Protein AF-A0A8T6VE44-F1 (afdb_monomer)

Solvent-accessible surface area (backbone atoms only — not comparable to full-atom values): 5027 Å² total; per-residue (Å²): 127,67,68,70,58,53,61,43,58,53,50,12,50,50,39,23,49,52,46,49,54,47,35,73,78,41,77,81,68,48,73,66,55,47,49,53,49,45,50,50,47,49,51,51,49,51,49,51,47,50,65,65,36,71,80,72,54,99,70,63,72,73,57,57,70,70,44,54,60,59,29,53,52,42,25,54,54,40,42,53,52,52,51,51,52,61,78,72,107

pLDDT: mean 70.41, std 9.73, range [48.84, 83.62]

Secondary structure (DSSP, 8-state):
-HHHHHHHHHHHHHHHHHHHHHHHHSTT--HHHHHHHHHHHHHHHHHHHHHHHTTT-S-THHHHHHHHHHHHHHHHHHHHHHHHHHHT-

Near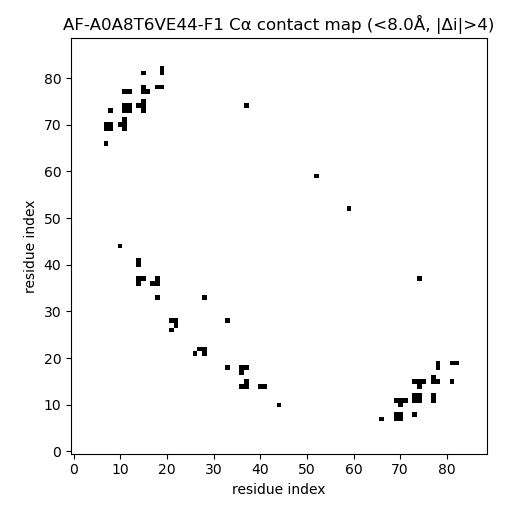est PDB structures (foldseek):
  1z8u-assembly2_C  TM=6.143E-01  e=6.558E+00  Homo sapiens
  1w09-assembly1_A  TM=5.748E-01  e=7.805E+00  Homo sapiens

Sequence (89 aa):
MKLIYWSRASLGVGAAFLCLLLNIFSPGLSIFSSLSVALIVYMVAYYIFKWKFIALVEKPSKIATTGIGAYFVTWIVGLGLFYTLWTSL

Radius of gyration: 14.39 Å; Cα contacts (8 Å, |Δi|>4): 45; chains: 1; bounding box: 37×19×44 Å

Structure (mmCIF, N/CA/C/O backbone):
data_AF-A0A8T6VE44-F1
#
_entry.id   AF-A0A8T6VE44-F1
#
loop_
_atom_site.group_PDB
_atom_site.id
_atom_site.type_symbol
_at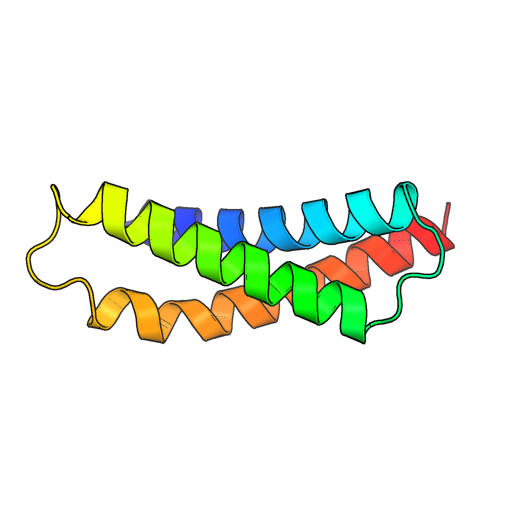om_site.label_atom_id
_atom_site.label_alt_id
_atom_site.label_comp_id
_atom_site.label_asym_id
_atom_site.label_entity_id
_atom_site.label_seq_id
_atom_site.pdbx_PDB_ins_code
_atom_site.Cartn_x
_atom_site.Cartn_y
_atom_site.Cartn_z
_atom_site.occupancy
_atom_site.B_iso_or_equiv
_atom_site.auth_seq_id
_atom_site.auth_comp_id
_atom_site.auth_asym_id
_atom_site.auth_atom_id
_atom_site.pdbx_PDB_model_num
ATOM 1 N N . MET A 1 1 ? -23.954 -0.458 7.684 1.00 48.84 1 MET A N 1
ATOM 2 C CA . MET A 1 1 ? -23.056 -1.616 7.433 1.00 48.84 1 MET A CA 1
ATOM 3 C C . MET A 1 1 ? -22.099 -1.455 6.237 1.00 48.84 1 MET A C 1
ATOM 5 O O . MET A 1 1 ? -21.029 -2.039 6.288 1.00 48.84 1 MET A O 1
ATOM 9 N N . LYS A 1 2 ? -22.385 -0.643 5.200 1.00 52.22 2 LYS A N 1
ATOM 10 C CA . LYS A 1 2 ? -21.513 -0.518 4.002 1.00 52.22 2 LYS A CA 1
ATOM 11 C C . LYS A 1 2 ? -20.246 0.353 4.169 1.00 52.22 2 LYS A C 1
ATOM 13 O O . LYS A 1 2 ? -19.253 0.115 3.490 1.00 52.22 2 LYS A O 1
ATOM 18 N N . LEU A 1 3 ? -20.247 1.313 5.101 1.00 55.47 3 LEU A N 1
ATOM 19 C CA . LEU A 1 3 ? -19.143 2.273 5.302 1.00 55.47 3 LEU A CA 1
ATOM 20 C C . LEU A 1 3 ? -17.822 1.632 5.766 1.00 55.47 3 LEU A C 1
ATOM 22 O O . LEU A 1 3 ? -16.749 2.077 5.368 1.00 55.47 3 LEU A O 1
ATOM 26 N N . ILE A 1 4 ? -17.886 0.566 6.571 1.00 59.69 4 ILE A N 1
ATOM 27 C CA . ILE A 1 4 ? -16.689 -0.102 7.115 1.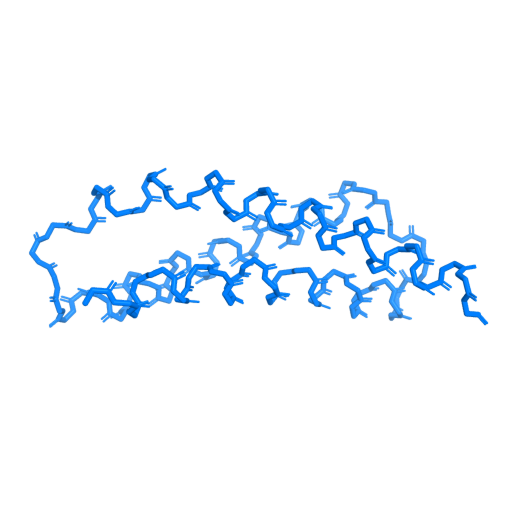00 59.69 4 ILE A CA 1
ATOM 28 C C . ILE A 1 4 ? -15.940 -0.875 6.020 1.00 59.69 4 ILE A C 1
ATOM 30 O O . ILE A 1 4 ? -14.712 -0.909 6.023 1.00 59.69 4 ILE A O 1
ATOM 34 N N . TYR A 1 5 ? -16.669 -1.459 5.063 1.00 59.69 5 TYR A N 1
ATOM 35 C CA . TYR A 1 5 ? -16.079 -2.182 3.935 1.00 59.69 5 TYR A CA 1
ATOM 36 C C . TYR A 1 5 ? -15.410 -1.218 2.944 1.00 59.69 5 TYR A C 1
ATOM 38 O O . TYR A 1 5 ? -14.243 -1.388 2.592 1.00 59.69 5 TYR A O 1
ATOM 46 N N . TRP A 1 6 ? -16.113 -0.143 2.577 1.00 61.56 6 TRP A N 1
ATOM 47 C CA . TRP A 1 6 ? -15.604 0.881 1.659 1.00 61.56 6 TRP A CA 1
ATOM 48 C C . TRP A 1 6 ? -14.372 1.618 2.187 1.00 61.56 6 TRP A C 1
ATOM 50 O O . TRP A 1 6 ? -13.458 1.885 1.416 1.00 61.56 6 TRP A O 1
ATOM 60 N N . SER A 1 7 ? -14.300 1.881 3.498 1.00 64.25 7 SER A N 1
ATOM 61 C CA . SER A 1 7 ? -13.136 2.540 4.107 1.00 64.25 7 SER A CA 1
ATOM 62 C C . SER A 1 7 ? -11.844 1.719 4.012 1.00 64.25 7 SER A C 1
ATOM 64 O O . SER A 1 7 ? -10.766 2.272 4.212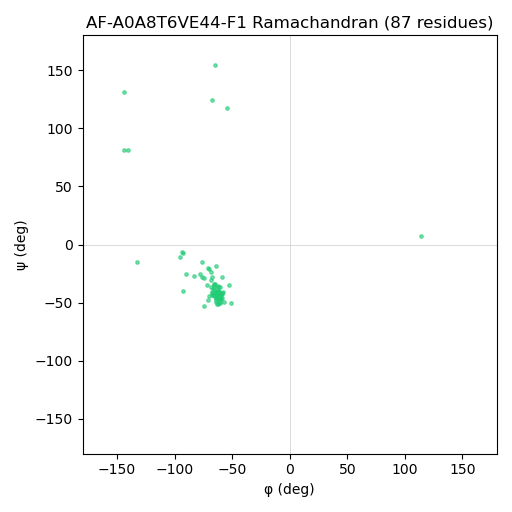 1.00 64.25 7 SER A O 1
ATOM 66 N N . ARG A 1 8 ? -11.932 0.405 3.771 1.00 62.78 8 ARG A N 1
ATOM 67 C CA . ARG A 1 8 ? -10.766 -0.487 3.662 1.00 62.78 8 ARG A CA 1
ATOM 68 C C . ARG A 1 8 ? -10.285 -0.655 2.237 1.00 62.78 8 ARG A C 1
ATOM 70 O O . ARG A 1 8 ? -9.081 -0.622 2.007 1.00 62.78 8 ARG A O 1
ATOM 77 N N . ALA A 1 9 ? -11.222 -0.772 1.300 1.00 63.75 9 ALA A N 1
ATOM 78 C CA . ALA A 1 9 ? -10.909 -0.767 -0.122 1.00 63.75 9 ALA A CA 1
ATOM 79 C C . ALA A 1 9 ? -10.189 0.534 -0.518 1.00 63.75 9 ALA A C 1
ATOM 81 O O . ALA A 1 9 ? -9.166 0.484 -1.193 1.00 63.75 9 ALA A O 1
ATOM 82 N N . SER A 1 10 ? -10.638 1.689 -0.011 1.00 69.62 10 SER A N 1
ATOM 83 C CA . SER A 1 10 ? -9.983 2.974 -0.284 1.00 69.62 10 SER A CA 1
ATOM 84 C C . SER A 1 10 ? -8.586 3.104 0.333 1.00 69.62 10 SER A C 1
ATOM 86 O O . SER A 1 10 ? -7.739 3.782 -0.241 1.00 69.62 10 SER A O 1
ATOM 88 N N . LEU A 1 11 ? -8.301 2.418 1.445 1.00 68.19 11 LEU A N 1
ATOM 89 C CA . LEU A 1 11 ? -6.954 2.383 2.027 1.00 68.19 11 LEU A CA 1
ATOM 90 C C . LEU A 1 11 ? -5.968 1.581 1.170 1.00 68.19 11 LEU A C 1
ATOM 92 O O . LEU A 1 11 ? -4.857 2.048 0.932 1.00 68.19 11 LEU A O 1
ATOM 96 N N . GLY A 1 12 ? -6.375 0.407 0.681 1.00 69.19 12 GLY A N 1
ATOM 97 C CA . GLY A 1 12 ? -5.546 -0.399 -0.223 1.00 69.19 12 GLY A CA 1
ATOM 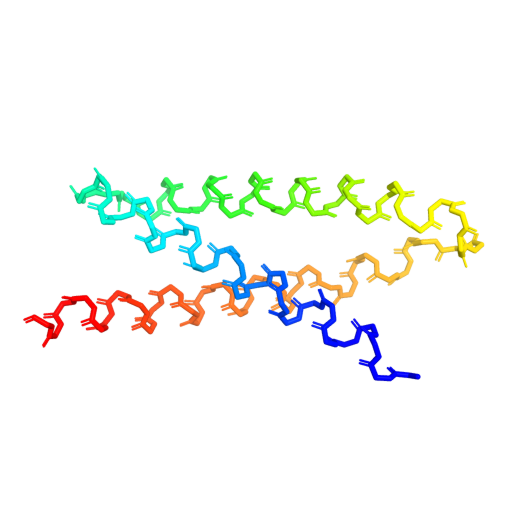98 C C . GLY A 1 12 ? -5.307 0.295 -1.565 1.00 69.19 12 GLY A C 1
ATOM 99 O O . GLY A 1 12 ? -4.174 0.352 -2.042 1.00 69.19 12 GLY A O 1
ATOM 100 N N . VAL A 1 13 ? -6.353 0.910 -2.129 1.00 75.44 13 VAL A N 1
ATOM 101 C CA . VAL A 1 13 ? -6.251 1.712 -3.361 1.00 75.44 13 VAL A CA 1
ATOM 102 C C . VAL A 1 13 ? -5.335 2.919 -3.158 1.00 75.44 13 VAL A C 1
ATOM 104 O O . VAL A 1 13 ? -4.482 3.173 -4.002 1.00 75.44 13 VAL A O 1
ATOM 107 N N . GLY A 1 14 ? -5.443 3.626 -2.028 1.00 76.44 14 GLY A N 1
ATOM 108 C CA . GLY A 1 14 ? -4.555 4.745 -1.704 1.00 76.44 14 GLY A CA 1
ATOM 109 C C . GLY A 1 14 ? -3.085 4.328 -1.603 1.00 76.44 1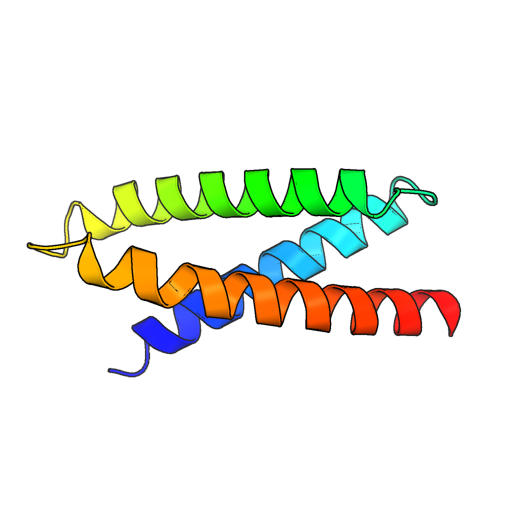4 GLY A C 1
ATOM 110 O O . GLY A 1 14 ? -2.218 5.016 -2.136 1.00 76.44 14 GLY A O 1
ATOM 111 N N . ALA A 1 15 ? -2.799 3.176 -0.991 1.00 77.38 15 ALA A N 1
ATOM 112 C CA . ALA A 1 15 ? -1.440 2.639 -0.904 1.00 77.38 15 ALA A CA 1
ATOM 113 C C . ALA A 1 15 ? -0.870 2.246 -2.275 1.00 77.38 15 ALA A C 1
ATOM 115 O O . ALA A 1 15 ? 0.288 2.546 -2.573 1.00 77.38 15 ALA A O 1
ATOM 116 N N . ALA A 1 16 ? -1.684 1.604 -3.117 1.00 74.88 16 ALA A N 1
ATOM 117 C CA . ALA A 1 16 ? -1.303 1.254 -4.483 1.00 74.88 16 ALA A CA 1
ATOM 118 C C . ALA A 1 16 ? -1.052 2.510 -5.336 1.00 74.88 16 ALA A C 1
ATOM 120 O O . ALA A 1 16 ? -0.059 2.572 -6.058 1.00 74.88 16 ALA A O 1
ATOM 121 N N . PHE A 1 17 ? -1.888 3.541 -5.181 1.00 78.19 17 PHE A N 1
ATOM 122 C CA . PHE A 1 17 ? -1.724 4.823 -5.865 1.00 78.19 17 PHE A CA 1
ATOM 123 C C . PHE A 1 17 ? -0.449 5.552 -5.423 1.00 78.19 17 PHE A C 1
ATOM 125 O O . PHE A 1 17 ? 0.294 6.042 -6.266 1.00 78.19 17 PHE A O 1
ATOM 132 N N . LEU A 1 18 ? -0.137 5.564 -4.120 1.00 78.75 18 LEU A N 1
ATOM 133 C CA . LEU A 1 18 ? 1.131 6.102 -3.609 1.00 78.75 18 LEU A CA 1
ATOM 134 C C . LEU A 1 18 ? 2.348 5.348 -4.159 1.00 78.75 18 LEU A C 1
ATOM 136 O O . LEU A 1 18 ? 3.346 5.975 -4.505 1.00 78.75 18 LEU A O 1
ATOM 140 N N . CYS A 1 19 ? 2.274 4.016 -4.253 1.00 75.75 19 CYS A N 1
ATOM 141 C CA . CYS A 1 19 ? 3.352 3.215 -4.836 1.00 75.75 19 CYS A CA 1
ATOM 142 C C . CYS A 1 19 ? 3.563 3.537 -6.319 1.00 75.75 19 CYS A C 1
ATOM 144 O O . CYS A 1 19 ? 4.712 3.666 -6.738 1.00 75.75 19 CYS A O 1
ATOM 146 N N . LEU A 1 20 ? 2.485 3.706 -7.094 1.00 75.56 20 LEU A N 1
ATOM 147 C CA . LEU A 1 20 ? 2.577 4.167 -8.480 1.00 75.56 20 LEU A CA 1
ATOM 148 C C . LEU A 1 20 ? 3.215 5.562 -8.542 1.00 75.56 20 LEU A C 1
ATOM 150 O O . LEU A 1 20 ? 4.162 5.762 -9.294 1.00 75.56 20 LEU A O 1
ATOM 154 N N . LEU A 1 21 ? 2.739 6.511 -7.730 1.00 80.12 21 LEU A N 1
ATOM 155 C CA . LEU A 1 21 ? 3.238 7.889 -7.724 1.00 80.12 21 LEU A CA 1
ATOM 156 C C . LEU A 1 21 ? 4.745 7.951 -7.434 1.00 80.12 21 LEU A C 1
ATOM 158 O O . LEU A 1 21 ? 5.478 8.692 -8.084 1.00 80.12 21 LEU A O 1
ATOM 162 N N . LEU A 1 22 ? 5.217 7.130 -6.493 1.00 76.31 22 LEU A N 1
ATOM 163 C CA . LEU A 1 22 ? 6.639 6.993 -6.182 1.00 76.31 22 LEU A CA 1
ATOM 164 C C . LEU A 1 22 ? 7.431 6.333 -7.310 1.00 76.31 22 LEU A C 1
ATOM 166 O O . LEU A 1 22 ? 8.568 6.728 -7.536 1.00 76.31 22 LEU A O 1
ATOM 170 N N . ASN A 1 23 ? 6.853 5.359 -8.015 1.00 74.19 23 ASN A N 1
ATOM 171 C CA . ASN A 1 23 ? 7.491 4.740 -9.176 1.00 74.19 23 ASN A CA 1
ATOM 172 C C . ASN A 1 23 ? 7.633 5.737 -10.339 1.00 74.19 23 ASN A C 1
ATOM 174 O O . ASN A 1 23 ? 8.682 5.782 -10.969 1.00 74.19 23 ASN A O 1
ATOM 178 N N . ILE A 1 24 ? 6.630 6.597 -10.553 1.00 76.00 24 ILE A N 1
ATOM 179 C CA . ILE A 1 24 ? 6.687 7.691 -11.537 1.00 76.00 24 ILE A CA 1
ATOM 180 C C . ILE A 1 24 ? 7.791 8.692 -11.171 1.00 76.00 24 ILE A C 1
ATOM 182 O O . ILE A 1 24 ? 8.542 9.132 -12.037 1.00 76.00 24 ILE A O 1
ATOM 186 N N . PHE A 1 25 ? 7.896 9.064 -9.892 1.00 77.88 25 PHE A N 1
ATOM 187 C CA . PHE A 1 25 ? 8.884 10.046 -9.433 1.00 77.88 25 PHE A CA 1
ATOM 188 C C . PHE A 1 25 ? 10.307 9.472 -9.342 1.00 77.88 25 PHE A C 1
ATOM 190 O O . PHE A 1 25 ? 11.285 10.205 -9.461 1.00 77.88 25 PHE A O 1
ATOM 197 N N . SER A 1 26 ? 10.426 8.166 -9.104 1.00 73.12 26 SER A N 1
ATOM 198 C CA . SER A 1 26 ? 11.689 7.445 -8.965 1.00 73.12 26 SER A CA 1
ATOM 199 C C . SER A 1 26 ? 11.582 6.078 -9.663 1.00 73.12 26 SER A C 1
ATOM 201 O O . SER A 1 26 ? 11.301 5.051 -9.026 1.00 73.12 26 SER A O 1
ATOM 203 N N . PRO A 1 27 ? 11.751 6.053 -10.999 1.00 68.50 27 PRO A N 1
ATOM 204 C CA . PRO A 1 27 ? 11.660 4.830 -11.784 1.00 68.50 27 PRO A CA 1
ATOM 205 C C . PRO A 1 27 ? 12.830 3.907 -11.430 1.00 68.50 27 PRO A C 1
ATOM 207 O O . PRO A 1 27 ? 13.993 4.299 -11.490 1.00 68.50 27 PRO A O 1
ATOM 210 N N . GLY A 1 28 ? 12.518 2.675 -11.023 1.00 69.19 28 GLY A N 1
ATOM 211 C CA . GLY A 1 28 ? 13.500 1.715 -10.499 1.00 69.19 28 GLY A CA 1
ATOM 212 C C . GLY A 1 28 ? 13.318 1.355 -9.022 1.00 69.19 28 GLY A C 1
ATOM 213 O O . GLY A 1 28 ? 14.150 0.640 -8.460 1.00 69.19 28 GLY A O 1
ATOM 214 N N . LEU A 1 29 ? 12.227 1.799 -8.382 1.00 69.75 29 LEU A N 1
ATOM 215 C CA . LEU A 1 29 ? 11.867 1.324 -7.046 1.00 69.75 29 LEU A CA 1
ATOM 216 C C . LEU A 1 29 ? 11.778 -0.210 -7.025 1.00 69.75 29 LEU A C 1
ATOM 218 O O . LEU A 1 29 ? 10.930 -0.817 -7.679 1.00 69.75 29 LEU A O 1
ATOM 222 N N . SER A 1 30 ? 12.645 -0.830 -6.226 1.00 77.50 30 SER A N 1
ATOM 223 C CA . SER A 1 30 ? 12.566 -2.259 -5.939 1.00 77.50 30 SER A CA 1
ATOM 224 C C . SER A 1 30 ? 11.291 -2.590 -5.165 1.00 77.50 30 SER A C 1
ATOM 226 O O . SER A 1 30 ? 10.777 -1.776 -4.395 1.00 77.50 30 SER A O 1
ATOM 228 N N . ILE A 1 31 ? 10.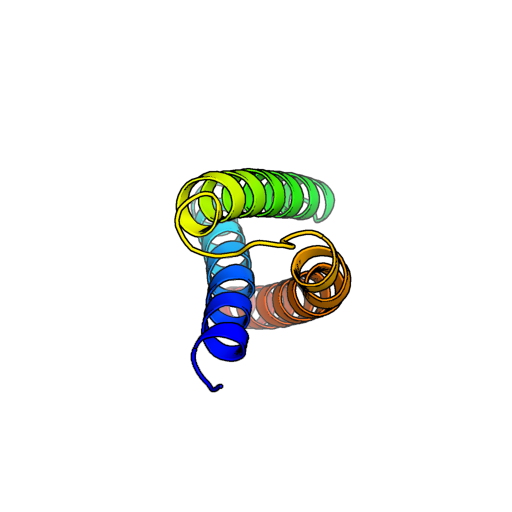842 -3.838 -5.294 1.00 75.75 31 ILE A N 1
ATOM 229 C CA . ILE A 1 31 ? 9.659 -4.390 -4.613 1.00 75.75 31 ILE A CA 1
ATOM 230 C C . ILE A 1 31 ? 9.734 -4.153 -3.089 1.00 75.75 31 ILE A C 1
ATOM 232 O O . ILE A 1 31 ? 8.731 -3.857 -2.444 1.00 75.75 31 ILE A O 1
ATOM 236 N N . PHE A 1 32 ? 10.946 -4.195 -2.522 1.00 78.25 32 PHE A N 1
ATOM 237 C CA . PHE A 1 32 ? 11.221 -3.877 -1.118 1.00 78.25 32 PHE A CA 1
ATOM 238 C C . PHE A 1 32 ? 10.914 -2.422 -0.736 1.00 78.25 32 PHE A C 1
ATOM 240 O O . PHE A 1 32 ? 10.362 -2.182 0.336 1.00 78.25 32 PHE A O 1
ATOM 247 N N . SER A 1 33 ? 11.216 -1.445 -1.597 1.00 80.50 33 SER A N 1
ATOM 248 C CA . SER A 1 33 ? 10.868 -0.042 -1.334 1.00 80.50 33 SER A CA 1
ATOM 249 C C . SER A 1 33 ? 9.357 0.162 -1.370 1.00 80.50 33 SER A C 1
ATOM 251 O O . SER A 1 33 ? 8.809 0.834 -0.496 1.00 80.50 33 SER A O 1
ATOM 253 N N . SER A 1 34 ? 8.661 -0.474 -2.317 1.00 76.00 34 SER A N 1
ATOM 254 C CA . SER A 1 34 ? 7.195 -0.455 -2.358 1.00 76.00 34 SER A CA 1
ATOM 255 C C . SER A 1 34 ? 6.575 -1.108 -1.118 1.00 76.00 34 SER A C 1
ATOM 257 O O . SER A 1 34 ? 5.598 -0.587 -0.583 1.00 76.00 34 SER A O 1
ATOM 259 N N . LEU A 1 35 ? 7.162 -2.199 -0.612 1.00 82.12 35 LEU A N 1
ATOM 260 C CA . LEU A 1 35 ? 6.744 -2.847 0.636 1.00 82.12 35 LEU A CA 1
ATOM 261 C C . LEU A 1 35 ? 6.910 -1.911 1.846 1.00 82.12 35 LEU A C 1
ATOM 263 O O . LEU A 1 35 ? 5.988 -1.782 2.653 1.00 82.12 35 LEU A O 1
ATOM 267 N N . SER A 1 36 ? 8.050 -1.224 1.956 1.00 82.88 36 SER A N 1
ATOM 268 C CA . SER A 1 36 ? 8.291 -0.239 3.022 1.00 82.88 36 SER A CA 1
ATOM 269 C C . SER A 1 36 ? 7.273 0.898 2.989 1.00 82.88 36 SER A C 1
ATOM 271 O O . SER A 1 36 ? 6.724 1.269 4.025 1.00 82.88 36 SER A O 1
ATOM 273 N N . VAL A 1 37 ? 6.955 1.419 1.803 1.00 80.25 37 VAL A N 1
ATOM 274 C CA . VAL A 1 37 ? 5.923 2.454 1.644 1.00 80.25 37 VAL A CA 1
ATOM 275 C C . VAL A 1 37 ? 4.556 1.916 2.053 1.00 80.25 37 VAL A C 1
ATOM 277 O O . VAL A 1 37 ? 3.834 2.585 2.788 1.00 80.25 37 VAL A O 1
ATOM 280 N N . ALA A 1 38 ? 4.203 0.701 1.636 1.00 78.88 38 ALA A N 1
ATOM 281 C CA . ALA A 1 38 ? 2.936 0.079 2.003 1.00 78.88 38 ALA A CA 1
ATOM 282 C C . ALA A 1 38 ? 2.797 -0.111 3.519 1.00 78.88 38 ALA A C 1
ATOM 284 O O . ALA A 1 38 ? 1.706 0.079 4.062 1.00 78.88 38 ALA A O 1
ATOM 285 N N . LEU A 1 39 ? 3.890 -0.427 4.216 1.00 80.88 39 LEU A N 1
ATOM 286 C CA . LEU A 1 39 ? 3.932 -0.481 5.677 1.00 80.88 39 LEU A CA 1
ATOM 287 C C . LEU A 1 39 ? 3.764 0.904 6.309 1.00 80.88 39 LEU A C 1
ATOM 289 O O . LEU A 1 39 ? 2.985 1.041 7.250 1.00 80.88 39 LEU A O 1
ATOM 293 N N . ILE A 1 40 ? 4.426 1.937 5.780 1.00 82.25 40 ILE A N 1
ATOM 294 C CA . ILE A 1 40 ? 4.270 3.319 6.262 1.00 82.25 40 ILE A CA 1
ATOM 295 C C . ILE A 1 40 ? 2.825 3.788 6.074 1.00 82.25 40 ILE A C 1
ATOM 297 O O . ILE A 1 40 ? 2.221 4.301 7.014 1.00 82.25 40 ILE A O 1
ATOM 301 N N . VAL A 1 41 ? 2.233 3.561 4.900 1.00 80.44 41 VAL A N 1
ATOM 302 C CA . VAL A 1 41 ? 0.831 3.903 4.621 1.00 80.44 41 VAL A CA 1
ATOM 303 C C . VAL A 1 41 ? -0.104 3.142 5.557 1.00 80.44 41 VAL A C 1
ATOM 305 O O . VAL A 1 41 ? -1.032 3.738 6.100 1.00 80.44 41 VAL A O 1
ATOM 308 N N . TYR A 1 42 ? 0.168 1.862 5.823 1.00 75.69 42 TYR A N 1
ATOM 309 C CA . TYR A 1 42 ? -0.587 1.086 6.804 1.00 75.69 42 TYR A CA 1
ATOM 310 C C . TYR A 1 42 ? -0.477 1.679 8.217 1.00 75.69 42 TYR A C 1
ATOM 312 O O . TYR A 1 42 ? -1.476 1.790 8.928 1.00 75.69 42 TYR A O 1
ATOM 320 N N . MET A 1 43 ? 0.718 2.108 8.618 1.00 77.75 43 MET A N 1
ATOM 321 C CA . MET A 1 43 ? 0.980 2.702 9.928 1.00 77.75 43 MET A CA 1
ATOM 322 C C . MET A 1 43 ? 0.287 4.065 10.084 1.00 77.75 43 MET A C 1
ATOM 324 O O . MET A 1 43 ? -0.348 4.324 11.109 1.00 77.75 43 MET A O 1
ATOM 328 N N . VAL A 1 44 ? 0.321 4.905 9.046 1.00 78.00 44 VAL A N 1
ATOM 329 C CA . VAL A 1 44 ? -0.416 6.177 8.987 1.00 78.00 44 VAL A CA 1
ATOM 330 C C . VAL A 1 44 ? -1.922 5.922 9.022 1.00 78.00 44 VAL A C 1
ATOM 332 O O . VAL A 1 44 ? -2.635 6.544 9.808 1.00 78.00 44 VAL A O 1
ATOM 335 N N . ALA A 1 45 ? -2.414 4.962 8.238 1.00 72.44 45 ALA A N 1
ATOM 336 C CA . ALA A 1 45 ? -3.816 4.563 8.235 1.00 72.44 45 ALA A CA 1
ATOM 337 C C . ALA A 1 45 ? -4.273 4.075 9.611 1.00 72.44 45 ALA A C 1
ATOM 339 O O . ALA A 1 45 ? -5.356 4.451 10.057 1.00 72.44 45 ALA A O 1
ATOM 340 N N . TYR A 1 46 ? -3.442 3.291 10.304 1.00 72.00 46 TYR A N 1
ATOM 341 C CA . TYR A 1 46 ? -3.684 2.861 11.677 1.00 72.00 46 TYR A CA 1
ATOM 342 C C . TYR A 1 46 ? -3.789 4.058 12.625 1.00 72.00 46 TYR A C 1
ATOM 344 O O . TYR A 1 46 ? -4.697 4.104 13.455 1.00 72.00 46 TYR A O 1
ATOM 352 N N . TYR A 1 47 ? -2.920 5.060 12.470 1.00 71.38 47 TYR A N 1
ATOM 353 C CA . TYR A 1 47 ? -2.951 6.276 13.282 1.00 71.38 47 TYR A CA 1
ATOM 354 C C . TYR A 1 47 ? -4.201 7.127 13.022 1.00 71.38 47 TYR A C 1
ATOM 356 O O . TYR A 1 47 ? -4.854 7.563 13.971 1.00 71.38 47 TYR A O 1
ATOM 364 N N . ILE A 1 48 ? -4.586 7.298 11.753 1.00 68.00 48 ILE A N 1
ATOM 365 C CA . ILE A 1 48 ? -5.813 8.000 11.348 1.00 68.00 48 ILE A CA 1
ATOM 366 C C . ILE A 1 48 ? -7.043 7.257 11.873 1.00 68.00 48 ILE A C 1
ATOM 368 O O . ILE A 1 48 ? -7.951 7.881 12.420 1.00 68.00 48 ILE A O 1
ATOM 372 N N . PHE A 1 49 ? -7.079 5.926 11.752 1.00 66.69 49 PHE A N 1
ATOM 373 C CA . PHE A 1 49 ? -8.158 5.114 12.314 1.00 66.69 49 PHE A CA 1
ATOM 374 C C . PHE A 1 49 ? -8.225 5.272 13.827 1.00 66.69 49 PHE A C 1
ATOM 376 O O . PHE A 1 49 ? -9.311 5.496 14.353 1.00 66.69 49 PHE A O 1
ATOM 383 N N . LYS A 1 50 ? -7.081 5.214 14.516 1.00 64.12 50 LYS A N 1
ATOM 384 C CA . LYS A 1 50 ? -6.998 5.421 15.962 1.00 64.12 50 LYS A CA 1
ATOM 385 C C . LYS A 1 50 ? -7.574 6.780 16.345 1.00 64.12 50 LYS A C 1
ATOM 387 O O . LYS A 1 50 ? -8.438 6.816 17.204 1.00 64.12 50 LYS A O 1
ATOM 392 N N . TRP A 1 51 ? -7.172 7.861 15.678 1.00 65.38 51 TRP A N 1
ATOM 393 C CA . TRP A 1 51 ? -7.694 9.212 15.919 1.00 65.38 51 TRP A CA 1
ATOM 394 C C . TRP A 1 51 ? -9.201 9.327 15.680 1.00 65.38 51 TRP A C 1
ATOM 396 O O . TRP A 1 51 ? -9.929 9.905 16.480 1.00 65.38 51 TRP A O 1
ATOM 406 N N . LYS A 1 52 ? -9.681 8.753 14.580 1.00 61.94 52 LYS A N 1
ATOM 407 C CA . LYS A 1 52 ? -11.051 8.938 14.099 1.00 61.94 52 LYS A CA 1
ATOM 408 C C . LYS A 1 52 ? -12.066 8.018 14.790 1.00 61.94 52 LYS A C 1
ATOM 410 O O . LYS A 1 52 ? -13.233 8.377 14.897 1.00 61.94 52 LYS A O 1
ATOM 415 N N . PHE A 1 53 ? -11.638 6.848 15.271 1.00 61.06 53 PHE A N 1
ATOM 416 C CA . PHE A 1 53 ? -12.483 5.898 16.009 1.00 61.06 53 PHE A CA 1
ATOM 417 C C . PHE A 1 53 ? -12.386 6.034 17.533 1.00 61.06 53 PHE A C 1
ATOM 419 O O . PHE A 1 53 ? -13.247 5.480 18.215 1.00 61.06 53 PHE A O 1
ATOM 426 N N . ILE A 1 54 ? -11.425 6.799 18.074 1.00 54.44 54 ILE A N 1
ATOM 427 C CA . ILE A 1 54 ? -11.359 7.085 19.522 1.00 54.44 54 ILE A CA 1
ATOM 428 C C . ILE A 1 54 ? -12.632 7.773 20.030 1.00 54.44 54 ILE A C 1
ATOM 430 O O . ILE A 1 54 ? -13.004 7.602 21.183 1.00 54.44 54 ILE A O 1
ATOM 434 N N . ALA A 1 55 ? -13.312 8.514 19.151 1.00 53.53 55 ALA A N 1
ATOM 435 C CA . ALA A 1 55 ? -14.540 9.238 19.455 1.00 53.53 55 ALA A CA 1
ATOM 436 C C . ALA A 1 55 ? -15.828 8.447 19.145 1.00 53.53 55 ALA A C 1
ATOM 438 O O . ALA A 1 55 ? -16.913 8.938 19.436 1.00 53.53 55 ALA A O 1
ATOM 439 N N . LEU A 1 56 ? -15.742 7.263 18.520 1.00 53.31 56 LEU A N 1
ATOM 440 C CA . LEU A 1 56 ? -16.905 6.617 17.889 1.00 53.31 56 LEU A CA 1
ATOM 441 C C . LEU A 1 56 ? -17.098 5.126 18.208 1.00 53.31 56 LEU A C 1
ATOM 443 O O . LEU A 1 56 ? -18.185 4.623 17.932 1.00 53.31 56 LEU A O 1
ATOM 447 N N . VAL A 1 57 ? -16.118 4.393 18.764 1.00 49.47 57 VAL A N 1
ATOM 448 C CA . VAL A 1 57 ? -16.283 2.943 19.020 1.00 49.47 57 VAL A CA 1
ATOM 449 C C . VAL A 1 57 ? -15.608 2.449 20.301 1.00 49.47 57 VAL A C 1
ATOM 451 O O . VAL A 1 57 ? -14.412 2.614 20.511 1.00 49.47 57 VAL A O 1
ATOM 454 N N . GLU A 1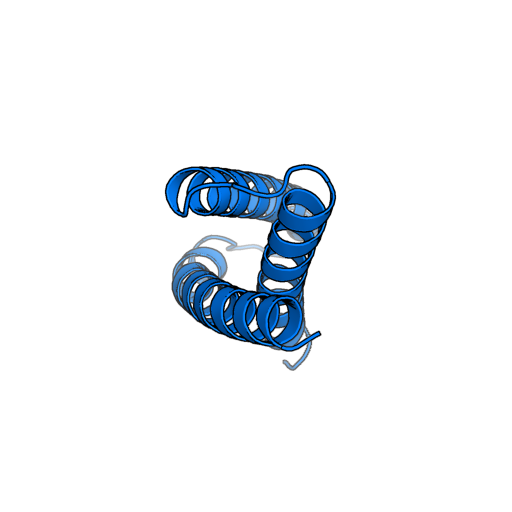 58 ? -16.388 1.701 21.080 1.00 52.06 58 GLU A N 1
ATOM 455 C CA . GLU A 1 58 ? -16.062 1.109 22.384 1.00 52.06 58 GLU A CA 1
ATOM 456 C C . GLU A 1 58 ? -15.013 -0.031 22.325 1.00 52.06 58 GLU A C 1
ATOM 458 O O . GLU A 1 58 ? -14.342 -0.310 23.316 1.00 52.06 58 GLU A O 1
ATOM 463 N N . LYS A 1 59 ? -14.838 -0.712 21.173 1.00 51.47 59 LYS A N 1
ATOM 464 C CA . LYS A 1 59 ? -13.911 -1.862 20.995 1.00 51.47 59 LYS A CA 1
ATOM 465 C C . LYS A 1 59 ? -13.230 -1.891 19.605 1.00 51.47 59 LYS A C 1
ATOM 467 O O . LYS A 1 59 ? -13.651 -2.643 18.722 1.00 51.47 59 LYS A O 1
ATOM 472 N N . PRO A 1 60 ? -12.154 -1.113 19.385 1.00 54.03 60 PRO A N 1
ATOM 473 C CA . PRO A 1 60 ? -11.462 -0.998 18.090 1.00 54.03 60 PRO A CA 1
ATOM 474 C C . PRO A 1 60 ? -10.657 -2.247 17.658 1.00 54.03 60 PRO A C 1
ATOM 476 O O . PRO A 1 60 ? -10.400 -2.436 16.466 1.00 54.03 60 PRO A O 1
ATOM 479 N N . SER A 1 61 ? -10.294 -3.139 18.588 1.00 54.81 61 SER A N 1
ATOM 480 C CA . SER A 1 61 ? -9.327 -4.226 18.337 1.00 54.81 61 SER A CA 1
ATOM 481 C C . SER A 1 61 ? -9.801 -5.333 17.386 1.00 54.81 61 SER A C 1
ATOM 483 O O . SER A 1 61 ? -8.983 -5.896 16.665 1.00 54.81 61 SER A O 1
ATOM 485 N N . LYS A 1 62 ? -11.105 -5.645 17.326 1.00 50.53 62 LYS A N 1
ATOM 486 C CA . LYS A 1 62 ? -11.624 -6.702 16.424 1.00 50.53 62 LYS A CA 1
ATOM 487 C C . LYS A 1 62 ? -11.668 -6.274 14.960 1.00 50.53 62 LYS A C 1
ATOM 489 O O . LYS A 1 62 ? -11.608 -7.101 14.051 1.00 50.53 62 LYS A O 1
ATOM 494 N N . ILE A 1 63 ? -11.826 -4.974 14.736 1.00 56.50 63 ILE A N 1
ATOM 495 C CA . ILE A 1 63 ? -11.984 -4.432 13.396 1.00 56.50 63 ILE A CA 1
ATOM 496 C C . ILE A 1 63 ? -10.608 -4.483 12.741 1.00 56.50 63 ILE A C 1
ATOM 498 O O . ILE A 1 63 ? -10.477 -5.117 11.695 1.00 56.50 63 ILE A O 1
ATOM 502 N N . ALA A 1 64 ? -9.577 -3.924 13.386 1.00 57.34 64 ALA A N 1
ATOM 503 C CA . ALA A 1 64 ? -8.212 -3.785 12.868 1.00 57.34 64 ALA A CA 1
ATOM 504 C C . ALA A 1 64 ? -7.601 -5.091 12.321 1.00 57.34 64 ALA A C 1
ATOM 506 O O . ALA A 1 64 ? -7.173 -5.118 11.167 1.00 57.34 64 ALA A O 1
ATOM 507 N N . THR A 1 65 ? -7.648 -6.186 13.080 1.00 59.19 65 THR A N 1
ATOM 508 C CA . THR A 1 65 ? -7.015 -7.468 12.712 1.00 59.19 65 THR A CA 1
ATOM 509 C C . THR A 1 65 ? -7.631 -8.130 11.482 1.00 59.19 65 THR A C 1
ATOM 511 O O . THR A 1 65 ? -6.912 -8.683 10.660 1.00 59.19 65 THR A O 1
ATOM 514 N N . THR A 1 66 ? -8.942 -7.994 11.277 1.00 63.62 66 THR A N 1
ATOM 515 C CA . THR A 1 66 ? -9.620 -8.564 10.095 1.00 63.62 66 THR A CA 1
ATOM 516 C C . THR A 1 66 ? -9.361 -7.739 8.818 1.00 63.62 66 THR A C 1
ATOM 518 O O . THR A 1 66 ? -9.628 -8.185 7.708 1.00 63.62 66 THR A O 1
ATOM 521 N N . GLY A 1 67 ? -8.855 -6.506 8.943 1.00 63.72 67 GLY A N 1
ATOM 522 C CA . GLY A 1 67 ? -8.653 -5.597 7.804 1.00 63.72 67 GLY A CA 1
ATOM 523 C C . GLY A 1 67 ? -7.314 -5.685 7.118 1.00 63.72 67 GLY A C 1
ATOM 524 O O . GLY A 1 67 ? -7.212 -5.329 5.947 1.00 63.72 67 GLY A O 1
ATOM 525 N N . ILE A 1 68 ? -6.300 -6.131 7.852 1.00 69.25 68 ILE A N 1
ATOM 526 C CA . ILE A 1 68 ? -4.922 -6.095 7.379 1.00 69.25 68 ILE A CA 1
ATOM 527 C C . ILE A 1 68 ? -4.713 -7.028 6.184 1.00 69.25 68 ILE A C 1
ATOM 529 O O . ILE A 1 68 ? -4.035 -6.659 5.232 1.00 69.25 68 ILE A O 1
ATOM 533 N N . GLY A 1 69 ? -5.383 -8.187 6.177 1.00 70.94 69 GLY A N 1
ATOM 534 C CA . GLY A 1 69 ? -5.330 -9.126 5.057 1.00 70.94 69 GLY A CA 1
ATOM 535 C C . GLY A 1 69 ? -5.926 -8.537 3.778 1.00 70.94 69 GLY A C 1
ATOM 536 O O . GLY A 1 69 ? -5.283 -8.553 2.735 1.00 70.94 69 GLY A O 1
ATOM 537 N N . ALA A 1 70 ? -7.116 -7.934 3.862 1.00 72.50 70 ALA A N 1
ATOM 538 C CA . ALA A 1 70 ? -7.752 -7.298 2.706 1.00 72.50 70 ALA A CA 1
ATOM 539 C C . ALA A 1 70 ? -6.924 -6.121 2.157 1.00 72.50 70 ALA A C 1
ATOM 541 O O . ALA A 1 70 ? -6.859 -5.928 0.943 1.00 72.50 70 ALA A O 1
ATOM 542 N N . TYR A 1 71 ? -6.259 -5.365 3.038 1.00 75.62 71 TYR A N 1
ATOM 543 C CA . TYR A 1 71 ? -5.326 -4.306 2.652 1.00 75.62 71 TYR A CA 1
ATOM 544 C C . TYR A 1 71 ? -4.133 -4.857 1.864 1.00 75.62 71 TYR A C 1
ATOM 546 O O . TYR A 1 71 ? -3.863 -4.384 0.765 1.00 75.62 71 TYR A O 1
ATOM 554 N N . PHE A 1 72 ? -3.463 -5.892 2.377 1.00 77.25 72 PHE A N 1
ATOM 555 C CA . PHE A 1 72 ? -2.321 -6.497 1.688 1.00 77.25 72 PHE A CA 1
ATOM 556 C C . PHE A 1 72 ? -2.704 -7.090 0.329 1.00 77.25 72 PHE A C 1
ATOM 558 O O . PHE A 1 72 ? -1.979 -6.899 -0.645 1.00 77.25 72 PHE A O 1
ATOM 565 N N . VAL A 1 73 ? -3.858 -7.759 0.244 1.00 81.19 73 VAL A N 1
ATOM 566 C CA . VAL A 1 73 ? -4.349 -8.341 -1.014 1.00 81.19 73 VAL A CA 1
ATOM 567 C C . VAL A 1 73 ? -4.640 -7.248 -2.044 1.00 81.19 73 VAL A C 1
ATOM 569 O O . VAL A 1 73 ? -4.162 -7.326 -3.171 1.00 81.19 73 VAL A O 1
ATOM 572 N N . THR A 1 74 ? -5.383 -6.204 -1.665 1.00 80.69 74 THR A N 1
ATOM 573 C CA . THR A 1 74 ? -5.699 -5.094 -2.584 1.00 80.69 74 THR A CA 1
ATOM 574 C C . THR A 1 74 ? -4.461 -4.301 -2.990 1.00 80.69 74 THR A C 1
ATOM 576 O O . THR A 1 74 ? -4.369 -3.890 -4.144 1.00 80.69 74 THR A O 1
ATOM 579 N N . TRP A 1 75 ? -3.487 -4.139 -2.090 1.00 80.88 75 TRP A N 1
ATOM 580 C CA . TRP A 1 75 ? -2.203 -3.522 -2.405 1.00 80.88 75 TRP A CA 1
ATOM 581 C C . TRP A 1 75 ? -1.413 -4.334 -3.440 1.00 80.88 75 TRP A C 1
ATOM 583 O O . TRP A 1 75 ? -1.036 -3.765 -4.458 1.00 80.88 75 TRP A O 1
ATOM 593 N N . ILE A 1 76 ? -1.224 -5.647 -3.245 1.00 80.88 76 ILE A N 1
ATOM 594 C CA . ILE A 1 76 ? -0.496 -6.513 -4.197 1.00 80.88 76 ILE A CA 1
ATOM 595 C C . ILE A 1 76 ? -1.170 -6.512 -5.573 1.00 80.88 76 ILE A C 1
ATOM 597 O O . ILE A 1 76 ? -0.499 -6.341 -6.592 1.00 80.88 76 ILE A O 1
ATOM 601 N N . VAL A 1 77 ? -2.498 -6.667 -5.606 1.00 83.62 77 VAL A N 1
ATOM 602 C CA . VAL A 1 77 ? -3.274 -6.662 -6.855 1.00 83.62 77 VAL A CA 1
ATOM 603 C C . VAL A 1 77 ? -3.172 -5.305 -7.554 1.00 83.62 77 VAL A C 1
ATOM 605 O O . VAL A 1 77 ? -2.930 -5.250 -8.758 1.00 83.62 77 VAL A O 1
ATOM 608 N N . GLY A 1 78 ? -3.308 -4.209 -6.802 1.00 80.88 78 GLY A N 1
ATOM 609 C CA . GLY A 1 78 ? -3.164 -2.855 -7.327 1.00 80.88 78 GLY A CA 1
ATOM 610 C C . GLY A 1 78 ? -1.764 -2.601 -7.876 1.00 80.88 78 GLY A C 1
ATOM 611 O O . GLY A 1 78 ? -1.635 -2.048 -8.961 1.00 80.88 78 GLY A O 1
ATOM 612 N N . LEU A 1 79 ? -0.724 -3.062 -7.180 1.00 80.25 79 LEU A N 1
ATOM 613 C CA . LEU A 1 79 ? 0.661 -2.911 -7.614 1.00 80.25 79 LEU A CA 1
ATOM 614 C C . LEU A 1 79 ? 0.908 -3.630 -8.942 1.00 80.25 79 LEU A C 1
ATOM 616 O O . LEU A 1 79 ? 1.471 -3.029 -9.848 1.00 80.25 79 LEU A O 1
ATOM 620 N N . GLY A 1 80 ? 0.429 -4.870 -9.088 1.00 79.69 80 GLY A N 1
ATOM 621 C CA . GLY A 1 80 ? 0.529 -5.620 -10.343 1.00 79.69 80 GLY A CA 1
ATOM 622 C C . GLY A 1 80 ? -0.226 -4.956 -11.499 1.00 79.69 80 GLY A C 1
ATOM 623 O O . GLY A 1 80 ? 0.322 -4.833 -12.594 1.00 79.69 80 GLY A O 1
ATOM 624 N N . LEU A 1 81 ? -1.448 -4.468 -11.252 1.00 81.31 81 LEU A N 1
A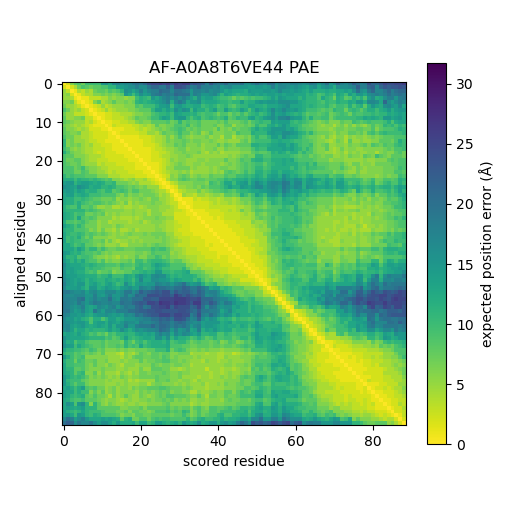TOM 625 C CA . LEU A 1 81 ? -2.238 -3.730 -12.247 1.00 81.31 81 LEU A CA 1
ATOM 626 C C . LEU A 1 81 ? -1.529 -2.453 -12.703 1.00 81.31 81 LEU A C 1
ATOM 628 O O . LEU A 1 81 ? -1.375 -2.223 -13.899 1.00 81.31 81 LEU A O 1
ATOM 632 N N . PHE A 1 82 ? -1.072 -1.641 -11.754 1.00 78.62 82 PHE A N 1
ATOM 633 C CA . PHE A 1 82 ? -0.385 -0.383 -12.024 1.00 78.62 82 PHE A CA 1
ATOM 634 C C . PHE A 1 82 ? 0.963 -0.584 -12.720 1.00 78.62 82 PHE A C 1
ATOM 636 O O . PHE A 1 82 ? 1.284 0.167 -13.638 1.00 78.62 82 PHE A O 1
ATOM 643 N N . TYR A 1 83 ? 1.720 -1.612 -12.334 1.00 75.00 83 TYR A N 1
ATOM 644 C CA . TYR A 1 83 ? 2.981 -1.952 -12.989 1.00 75.00 83 TYR A CA 1
ATOM 645 C C . TYR A 1 83 ? 2.748 -2.397 -14.433 1.00 75.00 83 TYR A C 1
ATOM 647 O O . TYR A 1 83 ? 3.416 -1.904 -15.334 1.00 75.00 83 TYR A O 1
ATOM 655 N N . THR A 1 84 ? 1.748 -3.258 -14.660 1.00 80.75 84 THR A N 1
ATOM 656 C CA . THR A 1 84 ? 1.379 -3.719 -16.008 1.00 80.75 84 THR A CA 1
ATOM 657 C C . THR A 1 84 ? 0.952 -2.547 -16.889 1.00 80.75 84 THR A C 1
ATOM 659 O O . THR A 1 84 ? 1.442 -2.427 -18.008 1.00 80.75 84 THR A O 1
ATOM 662 N N . LEU A 1 85 ? 0.104 -1.652 -16.363 1.00 79.00 85 LEU A N 1
ATOM 663 C CA . LEU A 1 85 ? -0.333 -0.437 -17.056 1.00 79.00 85 LEU A CA 1
ATOM 664 C C . LEU A 1 85 ? 0.847 0.463 -17.437 1.00 79.00 85 LEU A C 1
ATOM 666 O O . LEU A 1 85 ? 0.911 0.910 -18.577 1.00 79.00 85 LEU A O 1
ATOM 670 N N . TRP A 1 86 ? 1.787 0.693 -16.516 1.00 71.06 86 TRP A N 1
ATOM 671 C CA . TRP A 1 86 ? 2.976 1.510 -16.772 1.00 71.06 86 TRP A CA 1
ATOM 672 C C . TRP A 1 86 ? 3.895 0.894 -17.827 1.00 71.06 86 TRP A C 1
ATOM 674 O O . TRP A 1 86 ? 4.370 1.597 -18.706 1.00 71.06 86 TRP A O 1
ATOM 684 N N . THR A 1 87 ? 4.127 -0.419 -17.775 1.00 73.38 87 THR A N 1
ATOM 685 C CA . THR A 1 87 ? 4.954 -1.105 -18.782 1.00 73.38 87 THR A CA 1
ATOM 686 C C . THR A 1 87 ? 4.289 -1.199 -20.155 1.00 73.38 87 THR A C 1
ATOM 688 O O . THR A 1 87 ? 4.977 -1.443 -21.140 1.00 73.38 87 THR A O 1
ATOM 691 N N . SER A 1 88 ? 2.961 -1.071 -20.217 1.00 74.75 88 SER A N 1
ATOM 692 C CA . SER A 1 88 ? 2.181 -1.142 -21.458 1.00 74.75 88 SER A CA 1
ATOM 693 C C . SER A 1 88 ? 1.925 0.214 -22.126 1.00 74.75 88 SER A C 1
ATOM 695 O O . SER A 1 88 ? 1.347 0.230 -23.213 1.00 74.75 88 SER A O 1
ATOM 697 N N . LEU A 1 89 ? 2.292 1.319 -21.467 1.00 62.47 89 LEU A N 1
ATOM 698 C CA . LEU A 1 89 ? 2.157 2.692 -21.964 1.00 62.47 89 LEU A CA 1
ATOM 699 C C . LEU A 1 89 ? 3.447 3.139 -22.664 1.00 62.47 89 LEU A C 1
ATOM 701 O O . LEU A 1 89 ? 3.328 3.820 -23.705 1.00 62.47 89 LEU A O 1
#

Foldseek 3Di:
DVPLVVLLLVLLLVLLVVLLVVCVVPPPDDPVNSVVSLVVSLVVSVVVCCVVCVVPDPDPVVSSVVRVVVSVVSNVVSNVVSVVVVVVD

Mean predicted aligned error: 9.0 Å